Protein AF-A0A5E4QRW9-F1 (afdb_monomer)

Sequence (90 aa):
MSSEVVDLALDIDHLSISKAVSIENAEECNRYITQSNDDSLTIITQNIRSIYKNIDELNVLLSRMKLNIDIIILTECWLCMNRISLRRTV

Structure (mmCIF, N/CA/C/O backbone):
data_AF-A0A5E4QRW9-F1
#
_entry.id   AF-A0A5E4QRW9-F1
#
loop_
_atom_site.group_PDB
_atom_site.id
_atom_site.type_symbol
_atom_site.label_atom_id
_atom_site.label_alt_id
_atom_site.label_comp_id
_atom_site.label_asym_id
_atom_site.label_entity_id
_atom_site.label_seq_id
_atom_site.pdbx_PDB_ins_code
_atom_site.Cartn_x
_atom_site.Cartn_y
_atom_site.Cartn_z
_atom_site.occupancy
_atom_site.B_iso_or_equiv
_atom_site.auth_seq_id
_atom_site.auth_comp_id
_atom_site.auth_asym_id
_atom_site.auth_atom_id
_atom_site.pdbx_PDB_model_num
ATOM 1 N N . MET A 1 1 ? -36.414 5.601 -2.153 1.00 53.06 1 MET A N 1
ATOM 2 C CA . MET A 1 1 ? -35.166 5.952 -2.862 1.00 53.06 1 MET A CA 1
ATOM 3 C C . MET A 1 1 ? -34.364 7.068 -2.188 1.00 53.06 1 MET A C 1
ATOM 5 O O . MET A 1 1 ? -33.206 7.213 -2.534 1.00 53.06 1 MET A O 1
ATOM 9 N N . SER A 1 2 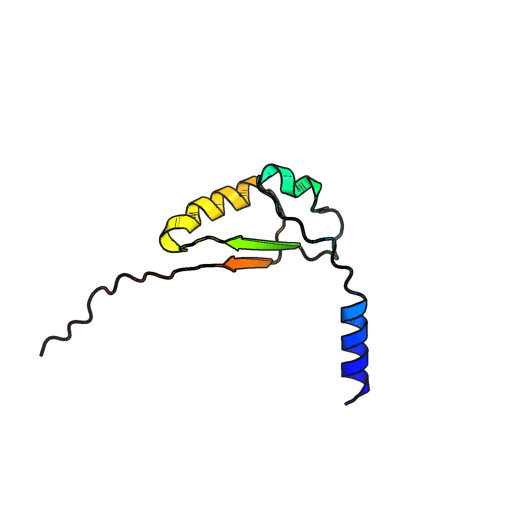? -34.910 7.833 -1.228 1.00 60.81 2 SER A N 1
ATOM 10 C CA . SER A 1 2 ? -34.143 8.856 -0.491 1.0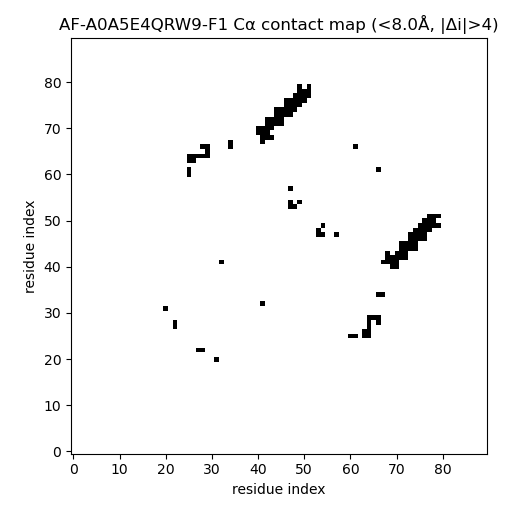0 60.81 2 SER A CA 1
ATOM 11 C C . SER A 1 2 ? -33.599 8.407 0.875 1.00 60.81 2 SER A C 1
ATOM 13 O O . SER A 1 2 ? -32.606 8.972 1.304 1.00 60.81 2 SER A O 1
ATOM 15 N N . SER A 1 3 ? -34.203 7.412 1.545 1.00 63.72 3 SER A N 1
ATOM 16 C CA . SER A 1 3 ? -33.740 6.942 2.871 1.00 63.72 3 SER A CA 1
ATOM 17 C C . SER A 1 3 ? -32.375 6.264 2.791 1.00 63.72 3 SER A C 1
ATOM 19 O O . SER A 1 3 ? -31.449 6.685 3.461 1.00 63.72 3 SER A O 1
ATOM 21 N N . GLU A 1 4 ? -32.213 5.306 1.876 1.00 65.75 4 GLU A N 1
ATOM 22 C CA . GLU A 1 4 ? -31.001 4.476 1.772 1.00 65.75 4 GLU A CA 1
ATOM 23 C C . GLU A 1 4 ? -29.727 5.289 1.490 1.00 65.75 4 GLU A C 1
ATOM 25 O O . GLU A 1 4 ? -28.646 4.927 1.936 1.00 65.75 4 GLU A O 1
ATOM 30 N N . VAL A 1 5 ? -29.844 6.406 0.763 1.00 68.25 5 VAL A N 1
ATOM 31 C CA . VAL A 1 5 ? -28.704 7.293 0.470 1.00 68.25 5 VAL A CA 1
ATOM 32 C C . VAL A 1 5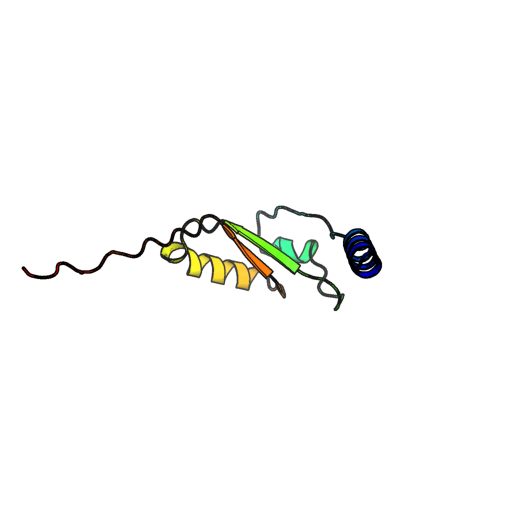 ? -28.326 8.130 1.693 1.00 68.25 5 VAL A C 1
ATOM 34 O O . VAL A 1 5 ? -27.150 8.413 1.903 1.00 68.25 5 VAL A O 1
ATOM 37 N N . VAL A 1 6 ? -29.315 8.524 2.498 1.00 68.50 6 VAL A N 1
ATOM 38 C CA . VAL A 1 6 ? -29.098 9.259 3.751 1.00 68.50 6 VAL A CA 1
ATOM 39 C C . VAL A 1 6 ? -28.511 8.330 4.809 1.00 68.50 6 VAL A C 1
ATOM 41 O O . VAL A 1 6 ? -27.563 8.716 5.482 1.00 68.50 6 VAL A O 1
ATOM 44 N N . ASP A 1 7 ? -29.006 7.096 4.889 1.00 67.62 7 ASP A N 1
ATOM 45 C CA . ASP A 1 7 ? -28.499 6.075 5.804 1.00 67.62 7 ASP A CA 1
ATOM 46 C C . ASP A 1 7 ? -27.031 5.728 5.479 1.00 67.62 7 ASP A C 1
ATOM 48 O O . ASP A 1 7 ? -26.179 5.744 6.363 1.00 67.62 7 ASP A O 1
ATOM 52 N N . LEU A 1 8 ? -26.689 5.563 4.193 1.00 63.84 8 LEU A N 1
ATOM 53 C CA . LEU A 1 8 ? -25.305 5.332 3.759 1.00 63.84 8 LEU A CA 1
ATOM 54 C C . LEU A 1 8 ? -24.376 6.532 4.029 1.00 63.84 8 LEU A C 1
ATOM 56 O O . LEU A 1 8 ? -23.194 6.352 4.316 1.00 63.84 8 LEU A O 1
ATOM 60 N N . ALA A 1 9 ? -24.884 7.762 3.919 1.00 62.75 9 ALA A N 1
ATOM 61 C CA . ALA A 1 9 ? -24.101 8.962 4.212 1.00 62.75 9 ALA A CA 1
ATOM 62 C C . ALA A 1 9 ? -23.768 9.076 5.710 1.00 62.75 9 ALA A C 1
ATOM 64 O O . ALA A 1 9 ? -22.655 9.468 6.056 1.00 62.75 9 ALA A O 1
ATOM 65 N N . LEU A 1 10 ? -24.698 8.684 6.585 1.00 67.81 10 LEU A N 1
ATOM 66 C CA . LEU A 1 10 ? -24.484 8.660 8.033 1.00 67.81 10 LEU A CA 1
ATOM 67 C C . LEU A 1 10 ? -23.449 7.602 8.441 1.00 67.81 10 LEU A C 1
ATOM 69 O O . LEU A 1 10 ? -22.606 7.875 9.293 1.00 67.81 10 LEU A O 1
ATOM 73 N N . ASP A 1 11 ? -23.444 6.435 7.792 1.00 64.31 11 ASP A N 1
ATOM 74 C CA . ASP A 1 11 ? -22.437 5.393 8.035 1.00 64.31 11 ASP A CA 1
ATOM 75 C C . ASP A 1 11 ? -21.014 5.855 7.672 1.00 64.31 11 ASP A C 1
ATOM 77 O O . ASP A 1 11 ? -20.050 5.527 8.367 1.00 64.31 11 ASP A O 1
ATOM 81 N N . ILE A 1 12 ? -20.870 6.665 6.615 1.00 63.72 12 ILE A N 1
ATOM 82 C CA . ILE A 1 12 ? -19.582 7.266 6.230 1.00 63.72 12 ILE A CA 1
ATOM 83 C C . ILE A 1 12 ? -19.117 8.289 7.273 1.00 63.72 12 ILE A C 1
ATOM 85 O O . ILE A 1 12 ? -17.930 8.324 7.596 1.00 63.72 12 ILE A O 1
ATOM 89 N N . ASP A 1 13 ? -20.026 9.085 7.837 1.00 62.66 13 ASP A N 1
ATOM 90 C CA . ASP A 1 13 ? -19.691 10.060 8.884 1.00 62.66 13 ASP A CA 1
ATOM 91 C C . ASP A 1 13 ? -19.278 9.386 10.209 1.00 62.66 13 ASP A C 1
ATOM 93 O O . ASP A 1 13 ? -18.529 9.966 11.001 1.00 62.66 13 ASP A O 1
ATOM 97 N N . HIS A 1 14 ? -19.702 8.140 10.440 1.00 63.34 14 HIS A N 1
ATOM 98 C CA . HIS A 1 14 ? -19.259 7.317 11.568 1.00 63.34 14 HIS A CA 1
ATOM 99 C C . HIS A 1 14 ? -17.931 6.582 11.324 1.00 63.34 14 HIS A C 1
ATOM 101 O O . HIS A 1 14 ? -17.387 5.986 12.261 1.00 63.34 14 HIS A O 1
ATOM 107 N N . LEU A 1 15 ? -17.361 6.656 10.115 1.00 60.59 15 LEU A N 1
ATOM 108 C CA . LEU A 1 15 ? -16.045 6.103 9.813 1.00 60.59 15 LEU A CA 1
ATOM 109 C C . LEU A 1 15 ? -14.960 6.913 10.540 1.00 60.59 15 LEU A C 1
ATOM 111 O O . LEU A 1 15 ? -14.436 7.913 10.044 1.00 60.59 15 LEU A O 1
ATOM 115 N N . SER A 1 16 ? -14.582 6.466 11.736 1.00 60.53 16 SER A N 1
ATOM 116 C CA . SER A 1 16 ? -13.471 7.056 12.474 1.00 60.53 16 SER A CA 1
ATOM 117 C C . SER A 1 16 ? -12.150 6.686 11.797 1.00 60.53 16 SER A C 1
ATOM 119 O O . SER A 1 16 ? -11.580 5.623 12.050 1.00 60.53 16 SER A O 1
ATOM 121 N N . ILE A 1 17 ? -11.647 7.560 10.923 1.00 65.00 17 ILE A N 1
ATOM 122 C CA . ILE 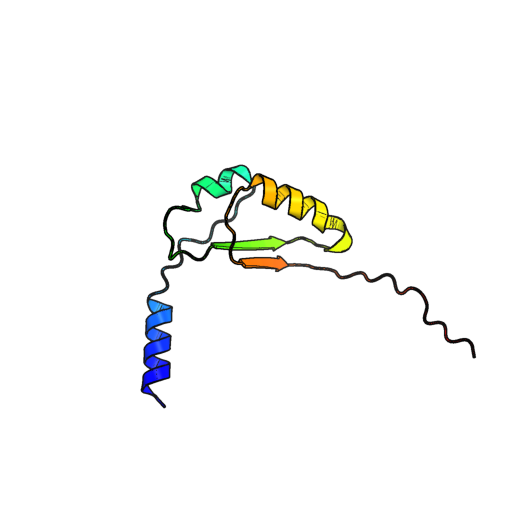A 1 17 ? -10.315 7.398 10.336 1.00 65.00 17 ILE A CA 1
ATOM 123 C C . ILE A 1 17 ? -9.296 7.489 11.471 1.00 65.00 17 ILE A C 1
ATOM 125 O O . ILE A 1 17 ? -9.066 8.554 12.051 1.00 65.00 17 ILE A O 1
ATOM 129 N N . SER A 1 18 ? -8.663 6.360 11.775 1.00 63.72 18 SER A N 1
ATOM 130 C CA . SER A 1 18 ? -7.591 6.259 12.759 1.00 63.72 18 SER A CA 1
ATOM 131 C C . SER A 1 18 ? -6.314 6.880 12.175 1.00 63.72 18 SER A C 1
ATOM 133 O O . SER A 1 18 ? -5.417 6.174 11.756 1.00 63.72 18 SER A O 1
ATOM 135 N N . LYS A 1 19 ? -6.275 8.214 12.049 1.00 72.12 19 LYS A N 1
ATOM 136 C CA . LYS A 1 19 ? -5.100 9.066 11.763 1.00 72.12 19 LYS A CA 1
ATOM 137 C C . LYS A 1 19 ? -4.154 8.604 10.628 1.00 72.12 19 LYS A C 1
ATOM 139 O O . LYS A 1 19 ? -3.368 7.677 10.775 1.00 72.12 19 LYS A O 1
ATOM 144 N N . ALA A 1 20 ? -4.079 9.379 9.544 1.00 80.19 20 ALA A N 1
ATOM 145 C CA . ALA A 1 20 ? -3.040 9.186 8.527 1.00 80.19 20 ALA A CA 1
ATOM 146 C C . ALA A 1 20 ? -1.637 9.512 9.083 1.00 80.19 20 ALA A C 1
ATOM 148 O O . ALA A 1 20 ? -1.427 10.572 9.681 1.00 80.19 20 ALA A O 1
ATOM 149 N N . VAL A 1 21 ? -0.671 8.615 8.866 1.00 84.19 21 VAL A N 1
ATOM 150 C CA . VAL A 1 21 ? 0.727 8.778 9.296 1.00 84.19 21 VAL A CA 1
ATOM 151 C C . VAL A 1 21 ? 1.657 8.416 8.141 1.00 84.19 21 VAL A C 1
ATOM 153 O O . VAL A 1 21 ? 1.485 7.380 7.504 1.00 84.19 21 VAL A O 1
ATOM 156 N N . SER A 1 22 ? 2.648 9.271 7.877 1.00 86.00 22 SER A N 1
ATOM 157 C CA . SER A 1 22 ? 3.759 8.957 6.974 1.00 86.00 22 SER A CA 1
ATOM 158 C C . SER A 1 22 ? 4.888 8.339 7.783 1.00 86.00 22 SER A C 1
ATOM 160 O O . SER A 1 22 ? 5.282 8.896 8.807 1.00 86.00 22 SER A O 1
ATOM 162 N N . ILE A 1 23 ? 5.401 7.201 7.329 1.00 85.19 23 ILE A N 1
ATOM 163 C CA . ILE A 1 23 ? 6.404 6.420 8.049 1.00 85.19 23 ILE A CA 1
ATOM 164 C C . ILE A 1 23 ? 7.606 6.216 7.131 1.00 85.19 23 ILE A C 1
ATOM 166 O O . ILE A 1 23 ? 7.450 5.792 5.989 1.00 85.19 23 ILE A O 1
ATOM 170 N N . GLU A 1 24 ? 8.803 6.518 7.632 1.00 85.88 24 GLU A N 1
ATOM 171 C CA . GLU A 1 24 ? 10.053 6.349 6.879 1.00 85.88 24 GLU A CA 1
ATOM 172 C C . GLU A 1 24 ? 10.664 4.957 7.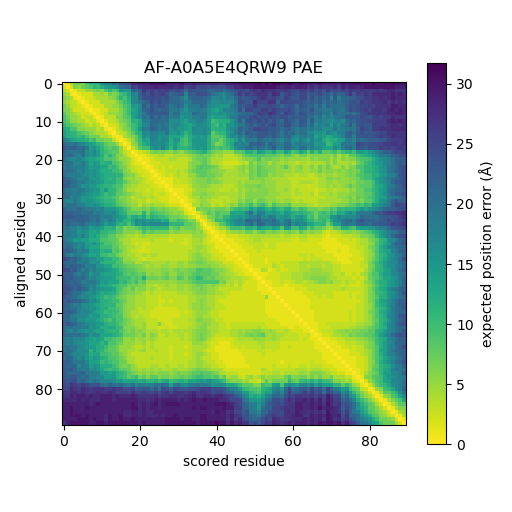068 1.00 85.88 24 GLU A C 1
ATOM 174 O O . GLU A 1 24 ? 11.386 4.475 6.196 1.00 85.88 24 GLU A O 1
ATOM 179 N N . ASN A 1 25 ? 10.365 4.294 8.193 1.00 86.44 25 ASN A N 1
ATOM 180 C CA . ASN A 1 25 ? 10.896 2.976 8.508 1.00 86.44 25 ASN A CA 1
ATOM 181 C C . ASN A 1 25 ? 9.807 1.930 8.810 1.00 86.44 25 ASN A C 1
ATOM 183 O O . ASN A 1 25 ? 8.966 2.112 9.687 1.00 86.44 25 ASN A O 1
ATOM 187 N N . ALA A 1 26 ? 9.892 0.784 8.134 1.00 85.62 26 ALA A N 1
ATOM 188 C CA . ALA A 1 26 ? 8.946 -0.327 8.221 1.00 85.62 26 ALA A CA 1
ATOM 189 C C . ALA A 1 26 ? 8.736 -0.863 9.644 1.00 85.62 26 ALA A C 1
ATOM 191 O O . ALA A 1 26 ? 7.625 -1.261 9.993 1.00 85.62 26 ALA A O 1
ATOM 192 N N . GLU A 1 27 ? 9.782 -0.869 10.478 1.00 85.62 27 GLU A N 1
ATOM 193 C CA . GLU A 1 27 ? 9.673 -1.378 11.851 1.00 85.62 27 GLU A CA 1
ATOM 194 C C . GLU A 1 27 ? 8.795 -0.497 12.753 1.00 85.62 27 GLU A C 1
ATOM 196 O O . GLU A 1 27 ? 8.297 -0.968 13.777 1.00 85.62 27 GLU A O 1
ATOM 201 N N . GLU A 1 28 ? 8.572 0.767 12.385 1.00 87.00 28 GLU A N 1
ATOM 202 C CA . GLU A 1 28 ? 7.760 1.688 13.180 1.00 87.00 28 GLU A CA 1
ATOM 203 C C . GLU A 1 28 ? 6.260 1.547 12.921 1.00 87.00 28 GLU A C 1
ATOM 205 O O . GLU A 1 28 ? 5.467 1.995 13.748 1.00 87.00 28 GLU A O 1
ATOM 210 N N . CYS A 1 29 ? 5.843 0.870 11.845 1.00 85.12 29 CYS A N 1
ATOM 211 C CA . CYS A 1 29 ? 4.426 0.723 11.503 1.00 85.12 29 CYS A CA 1
ATOM 212 C C . CYS A 1 29 ? 3.604 0.065 12.627 1.00 85.12 29 CYS A C 1
ATOM 214 O O . CYS A 1 29 ? 2.487 0.499 12.910 1.00 85.12 29 CYS A O 1
ATOM 216 N N . ASN A 1 30 ? 4.189 -0.899 13.348 1.00 83.38 30 ASN A N 1
ATOM 217 C CA . ASN A 1 30 ? 3.547 -1.570 14.488 1.00 83.38 30 ASN A CA 1
ATOM 218 C C . ASN A 1 30 ? 3.249 -0.640 15.677 1.00 83.38 30 ASN A C 1
ATOM 220 O O . ASN A 1 30 ? 2.468 -1.000 16.551 1.00 83.38 30 ASN A O 1
ATOM 224 N N . ARG A 1 31 ? 3.863 0.549 15.743 1.00 84.44 31 ARG A N 1
ATOM 225 C CA . ARG A 1 31 ? 3.556 1.541 16.787 1.00 84.44 31 ARG A CA 1
ATOM 226 C C . ARG A 1 31 ? 2.262 2.302 16.511 1.00 84.44 31 ARG A C 1
ATOM 228 O O . ARG A 1 31 ? 1.691 2.863 17.441 1.00 84.44 31 ARG A O 1
ATOM 235 N N . TYR A 1 32 ? 1.843 2.362 15.249 1.00 81.31 32 TYR A N 1
ATOM 236 C CA . TYR A 1 32 ? 0.700 3.159 14.807 1.00 81.31 32 TYR A CA 1
ATOM 237 C C . TYR A 1 32 ? -0.511 2.302 14.452 1.00 81.31 32 TYR A C 1
ATOM 239 O O . TYR A 1 32 ? -1.638 2.774 14.570 1.00 81.31 32 TYR A O 1
ATOM 247 N N . ILE A 1 33 ? -0.285 1.055 14.037 1.00 80.31 33 ILE A N 1
ATOM 248 C CA . ILE A 1 33 ? -1.346 0.128 13.651 1.00 80.31 33 ILE A CA 1
ATOM 249 C C . ILE A 1 33 ? -1.557 -0.875 14.782 1.00 80.31 33 ILE A C 1
ATOM 251 O O . ILE A 1 33 ? -0.732 -1.757 15.023 1.00 80.31 33 ILE A O 1
ATOM 255 N N . THR A 1 34 ? -2.678 -0.731 15.483 1.00 73.38 34 THR A N 1
ATOM 256 C CA . THR A 1 34 ? -3.103 -1.657 16.533 1.00 73.38 34 THR A CA 1
ATOM 257 C C . THR A 1 34 ? -3.826 -2.841 15.894 1.00 73.38 34 THR A C 1
ATOM 259 O O . THR A 1 34 ? -4.950 -2.702 15.431 1.00 73.38 34 THR A O 1
ATOM 262 N N . GLN A 1 35 ? -3.206 -4.021 15.888 1.00 68.81 35 GLN A N 1
ATOM 263 C CA . GLN A 1 35 ? -3.771 -5.239 15.276 1.00 68.81 35 GLN A CA 1
ATOM 264 C C . GLN A 1 35 ? -4.892 -5.905 16.100 1.00 68.81 35 GLN A C 1
ATOM 266 O O . GLN A 1 35 ? -5.325 -7.003 15.772 1.00 68.81 35 GLN A O 1
ATOM 271 N N . SER A 1 36 ? -5.313 -5.303 17.214 1.00 63.75 36 SER A N 1
ATOM 272 C CA . SER A 1 36 ? -6.155 -5.956 18.225 1.00 63.75 36 SER A CA 1
ATOM 273 C C . SER A 1 36 ? -7.663 -5.834 17.996 1.00 63.75 36 SER A C 1
ATOM 275 O O . SER A 1 36 ? -8.415 -6.397 18.785 1.00 63.75 36 SER A O 1
ATOM 277 N N . ASN A 1 37 ? -8.110 -5.090 16.980 1.00 62.41 37 ASN A N 1
ATOM 278 C CA . ASN A 1 37 ? -9.533 -4.886 16.705 1.00 62.41 37 ASN A CA 1
ATOM 279 C C . ASN A 1 37 ? -9.908 -5.511 15.356 1.00 62.41 37 ASN A C 1
ATOM 281 O O . ASN A 1 37 ? -9.450 -5.037 14.315 1.00 62.41 37 ASN A O 1
ATOM 285 N N . ASP A 1 38 ? -10.783 -6.520 15.393 1.00 64.56 38 ASP A N 1
ATOM 286 C CA . ASP A 1 38 ? -11.279 -7.251 14.213 1.00 64.56 38 ASP A CA 1
ATOM 287 C C . ASP A 1 38 ? -12.102 -6.372 13.245 1.00 64.56 38 ASP A C 1
ATOM 289 O O . ASP A 1 38 ? -12.277 -6.735 12.086 1.00 64.56 38 ASP A O 1
ATOM 293 N N . ASP A 1 39 ? -12.540 -5.186 13.682 1.00 73.44 39 ASP A N 1
ATOM 294 C CA . ASP A 1 39 ? -13.345 -4.245 12.884 1.00 73.44 39 ASP A CA 1
ATOM 295 C C . ASP A 1 39 ? -12.526 -3.070 12.305 1.00 73.44 39 ASP A C 1
ATOM 297 O O . ASP A 1 39 ? -13.073 -2.011 11.991 1.00 73.44 39 ASP A O 1
ATOM 301 N N . SER A 1 40 ? -11.198 -3.201 12.198 1.00 77.56 40 SER A N 1
ATOM 302 C CA . SER A 1 40 ? -10.335 -2.135 11.666 1.00 77.56 40 SER A CA 1
ATOM 303 C C . SER A 1 40 ? -9.811 -2.444 10.264 1.00 77.56 40 SER A C 1
ATOM 305 O O . SER A 1 40 ? -9.279 -3.517 10.011 1.00 77.56 40 SER A O 1
ATOM 307 N N . LEU A 1 41 ? -9.948 -1.475 9.351 1.00 82.31 41 LEU A N 1
ATOM 308 C CA . LEU A 1 41 ? -9.444 -1.564 7.980 1.00 82.31 41 LEU A CA 1
ATOM 309 C C . LEU A 1 41 ? -8.054 -0.923 7.885 1.00 82.31 41 LEU A C 1
ATOM 311 O O . LEU A 1 41 ? -7.909 0.293 8.037 1.00 82.31 41 LEU A O 1
ATOM 315 N N . THR A 1 42 ? -7.036 -1.723 7.585 1.00 86.56 42 THR A N 1
ATOM 316 C CA . THR A 1 42 ? -5.652 -1.267 7.426 1.00 86.56 42 THR A CA 1
ATOM 317 C C . THR A 1 42 ? -5.336 -0.995 5.958 1.00 86.56 42 THR A C 1
ATOM 319 O O . THR A 1 42 ? -5.272 -1.906 5.130 1.00 86.56 42 THR A O 1
ATOM 322 N N . ILE A 1 43 ? -5.078 0.276 5.639 1.00 88.88 43 ILE A N 1
ATOM 323 C CA . ILE A 1 43 ? -4.730 0.732 4.288 1.00 88.88 43 ILE A CA 1
ATOM 324 C C . ILE A 1 43 ? -3.301 1.274 4.283 1.00 88.88 43 ILE A C 1
ATOM 326 O O . ILE A 1 43 ? -2.977 2.186 5.043 1.00 88.88 43 ILE A O 1
ATOM 330 N N . ILE A 1 44 ? -2.456 0.764 3.385 1.00 90.56 44 ILE A N 1
ATOM 331 C CA . ILE A 1 44 ? -1.106 1.292 3.147 1.00 90.56 44 ILE A CA 1
ATOM 332 C C . ILE A 1 44 ? -1.025 1.877 1.742 1.00 90.56 44 ILE A C 1
ATOM 334 O O . ILE A 1 44 ? -1.522 1.293 0.783 1.00 90.56 44 ILE A O 1
ATOM 338 N N . THR A 1 45 ? -0.368 3.029 1.611 1.00 92.31 45 THR A N 1
ATOM 339 C CA . THR A 1 45 ? -0.054 3.632 0.312 1.00 92.31 45 THR A CA 1
ATOM 340 C C . THR A 1 45 ? 1.453 3.689 0.127 1.00 92.31 45 THR A C 1
ATOM 342 O O . THR A 1 45 ? 2.151 4.243 0.972 1.00 92.31 45 THR A O 1
ATOM 345 N N . GLN A 1 46 ? 1.952 3.148 -0.984 1.00 92.06 46 GLN A N 1
ATOM 346 C CA . GLN A 1 46 ? 3.376 3.134 -1.300 1.00 92.06 46 GLN A CA 1
ATOM 347 C C . GLN A 1 46 ? 3.617 3.548 -2.749 1.00 92.06 46 GLN A C 1
ATOM 349 O O . GLN A 1 46 ? 3.030 3.013 -3.687 1.00 92.06 46 GLN A O 1
ATOM 354 N N . ASN A 1 47 ? 4.548 4.474 -2.938 1.00 91.69 47 ASN A N 1
ATOM 355 C CA . ASN A 1 47 ? 5.074 4.785 -4.256 1.00 91.69 47 ASN A CA 1
ATOM 356 C C . ASN A 1 47 ? 6.180 3.789 -4.605 1.00 91.69 47 ASN A C 1
ATOM 358 O O . ASN A 1 47 ? 7.168 3.692 -3.873 1.00 91.69 47 ASN A O 1
ATOM 362 N N . ILE A 1 48 ? 6.008 3.049 -5.701 1.00 93.00 48 ILE A N 1
ATOM 363 C CA . ILE A 1 48 ? 6.967 2.018 -6.117 1.00 93.00 48 ILE A CA 1
ATOM 364 C C . ILE A 1 48 ? 7.724 2.361 -7.400 1.00 93.00 48 ILE A C 1
ATOM 366 O O . ILE A 1 48 ? 8.631 1.614 -7.748 1.00 93.00 48 ILE A O 1
ATOM 370 N N . ARG A 1 49 ? 7.400 3.473 -8.085 1.00 91.12 49 ARG A N 1
ATOM 371 C CA . ARG A 1 49 ? 8.015 3.995 -9.335 1.00 91.12 49 ARG A CA 1
ATOM 372 C C . ARG A 1 49 ? 8.023 3.073 -10.565 1.00 91.12 49 ARG A C 1
ATOM 374 O O . ARG A 1 49 ? 7.908 3.546 -11.694 1.00 91.12 49 ARG A O 1
ATOM 381 N N . SER A 1 50 ? 8.178 1.764 -10.404 1.00 89.06 50 SER A N 1
ATOM 382 C CA . SER A 1 50 ? 8.041 0.759 -11.450 1.00 89.06 50 SER A CA 1
ATOM 383 C C . SER A 1 50 ? 7.835 -0.619 -10.832 1.00 89.06 50 SER A C 1
ATOM 385 O O . SER A 1 50 ? 8.713 -1.138 -10.146 1.00 89.06 50 SER A O 1
ATOM 387 N N . ILE A 1 51 ? 6.706 -1.260 -11.150 1.00 88.31 51 ILE A N 1
ATOM 388 C CA . ILE A 1 51 ? 6.399 -2.622 -10.682 1.00 88.31 51 ILE A CA 1
ATOM 389 C C . ILE A 1 51 ? 7.533 -3.584 -11.042 1.00 88.31 51 ILE A C 1
ATOM 391 O O . ILE A 1 51 ? 8.071 -4.263 -10.179 1.00 88.31 51 ILE A O 1
ATOM 395 N N . TYR A 1 52 ? 7.961 -3.602 -12.303 1.00 87.25 52 TYR A N 1
ATOM 396 C CA . TYR A 1 52 ? 8.943 -4.584 -12.769 1.00 87.25 52 TYR A CA 1
ATOM 397 C C . TYR A 1 52 ? 10.338 -4.431 -12.160 1.00 87.25 52 TYR A C 1
ATOM 399 O O . TYR A 1 52 ? 11.119 -5.374 -12.222 1.00 87.25 52 TYR A O 1
ATOM 407 N N . LYS A 1 53 ? 10.672 -3.255 -11.619 1.00 86.88 53 LYS A N 1
ATOM 408 C CA . LYS A 1 53 ? 11.987 -3.006 -11.017 1.00 86.88 53 LYS A CA 1
ATOM 409 C C . LYS A 1 53 ? 11.974 -3.130 -9.500 1.00 86.88 53 LYS A C 1
ATOM 411 O O . LYS A 1 53 ? 12.980 -3.536 -8.937 1.00 86.88 53 LYS A O 1
ATOM 416 N N . ASN A 1 54 ? 10.866 -2.771 -8.855 1.00 91.94 54 ASN A N 1
ATOM 417 C CA . ASN A 1 54 ? 10.826 -2.553 -7.410 1.00 91.94 54 ASN A CA 1
ATOM 418 C C . ASN A 1 54 ? 9.845 -3.485 -6.676 1.00 91.94 54 ASN A C 1
ATOM 420 O O . ASN A 1 54 ? 9.650 -3.328 -5.473 1.00 91.94 54 ASN A O 1
ATOM 424 N N . ILE A 1 55 ? 9.230 -4.465 -7.353 1.00 90.88 55 ILE A N 1
ATOM 425 C CA . ILE A 1 55 ? 8.307 -5.404 -6.690 1.00 90.88 55 ILE A CA 1
ATOM 426 C C . ILE A 1 55 ? 9.000 -6.274 -5.633 1.00 90.88 55 ILE A C 1
ATOM 428 O O . ILE A 1 55 ? 8.422 -6.532 -4.581 1.00 90.88 55 ILE A O 1
ATOM 432 N N . ASP A 1 56 ? 10.249 -6.682 -5.864 1.00 93.56 56 ASP A N 1
ATOM 433 C CA . ASP A 1 56 ? 10.997 -7.487 -4.892 1.00 93.56 56 ASP A CA 1
ATOM 434 C C . ASP A 1 56 ? 11.326 -6.675 -3.635 1.00 93.56 56 ASP A C 1
ATOM 436 O O . ASP A 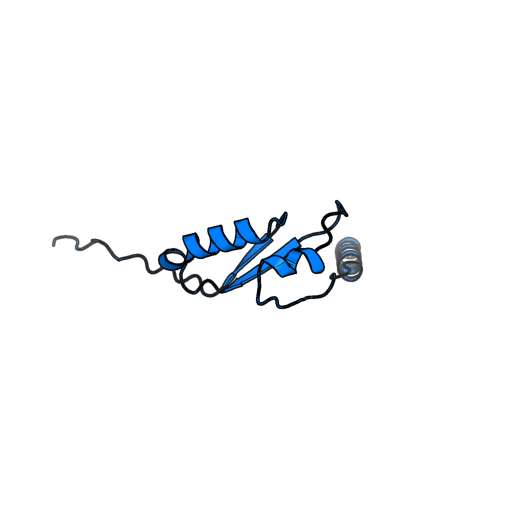1 56 ? 11.158 -7.157 -2.515 1.00 93.56 56 ASP A O 1
ATOM 440 N N . GLU A 1 57 ? 11.715 -5.409 -3.805 1.00 92.62 57 GLU A N 1
ATOM 441 C CA . GLU A 1 57 ? 11.921 -4.475 -2.694 1.00 92.62 57 GLU A CA 1
ATOM 442 C C . GLU A 1 57 ? 10.621 -4.241 -1.912 1.00 92.62 57 GLU A C 1
ATOM 444 O O . GLU A 1 57 ? 10.644 -4.221 -0.680 1.00 92.62 57 GLU A O 1
ATOM 449 N N . LEU A 1 58 ? 9.480 -4.138 -2.607 1.00 92.88 58 LEU A N 1
ATOM 450 C CA . LEU A 1 58 ? 8.166 -4.059 -1.969 1.00 92.88 58 LEU A CA 1
ATOM 451 C C . LEU A 1 58 ? 7.872 -5.318 -1.140 1.00 92.88 58 LEU A C 1
ATOM 453 O O . LEU A 1 58 ? 7.435 -5.198 0.000 1.00 92.88 58 LEU A O 1
ATOM 457 N N . ASN A 1 59 ? 8.146 -6.517 -1.658 1.00 92.38 59 ASN A N 1
ATOM 458 C CA . ASN A 1 59 ? 7.938 -7.763 -0.912 1.00 92.38 59 ASN A CA 1
ATOM 459 C C . ASN A 1 59 ? 8.800 -7.821 0.356 1.00 92.38 59 ASN A C 1
ATOM 461 O O . ASN A 1 59 ? 8.317 -8.207 1.424 1.00 92.38 59 ASN A O 1
ATOM 465 N N . VAL A 1 60 ? 10.060 -7.386 0.265 1.00 93.81 60 VAL A N 1
ATOM 466 C CA . VAL A 1 60 ? 10.941 -7.270 1.433 1.00 93.81 60 VAL A CA 1
ATOM 467 C C . VAL A 1 60 ? 10.359 -6.276 2.441 1.00 93.81 60 VAL A C 1
ATOM 469 O O . VAL A 1 60 ? 10.271 -6.601 3.625 1.00 93.81 60 VAL A O 1
ATOM 472 N N . LEU A 1 61 ? 9.902 -5.105 1.990 1.00 91.94 61 LEU A N 1
ATOM 473 C CA . LEU A 1 61 ? 9.278 -4.091 2.842 1.00 91.94 61 LEU A CA 1
ATOM 474 C C . LEU A 1 61 ? 8.050 -4.644 3.581 1.00 91.94 61 LEU A C 1
ATOM 476 O O . LEU A 1 61 ? 7.979 -4.551 4.807 1.00 91.94 61 LEU A O 1
ATOM 480 N N . LEU A 1 62 ? 7.121 -5.271 2.855 1.00 91.12 62 LEU A N 1
ATOM 481 C CA . LEU A 1 62 ? 5.901 -5.853 3.419 1.00 91.12 62 LEU A CA 1
ATOM 482 C C . LEU A 1 62 ? 6.224 -6.946 4.449 1.00 91.12 62 LEU A C 1
ATOM 484 O O . LEU A 1 62 ? 5.637 -6.971 5.531 1.00 91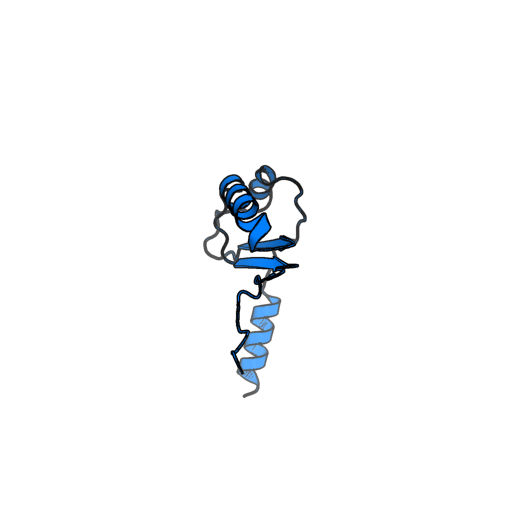.12 62 LEU A O 1
ATOM 488 N N . SER A 1 63 ? 7.218 -7.797 4.168 1.00 91.19 63 SER A N 1
ATOM 489 C CA . SER A 1 63 ? 7.648 -8.836 5.114 1.00 91.19 63 SER A CA 1
ATOM 490 C C . SER A 1 63 ? 8.259 -8.269 6.404 1.00 91.19 63 SER A C 1
ATOM 492 O O . SER A 1 63 ? 8.103 -8.861 7.474 1.00 91.19 63 SER A O 1
ATOM 494 N N . ARG A 1 64 ? 8.919 -7.103 6.332 1.00 91.94 64 ARG A N 1
ATOM 495 C CA . ARG A 1 64 ? 9.507 -6.416 7.495 1.00 91.94 64 ARG A CA 1
ATOM 496 C C . ARG A 1 64 ? 8.462 -5.753 8.385 1.00 91.94 64 ARG A C 1
ATOM 498 O O . ARG A 1 64 ? 8.631 -5.763 9.601 1.00 91.94 64 ARG A O 1
ATOM 505 N N . MET A 1 65 ? 7.389 -5.216 7.803 1.00 89.12 65 MET A N 1
ATOM 506 C CA . MET A 1 65 ? 6.320 -4.552 8.561 1.00 89.12 65 MET A CA 1
ATOM 507 C C . MET A 1 65 ? 5.587 -5.518 9.502 1.00 89.12 65 MET A C 1
ATOM 509 O O . MET A 1 65 ? 5.200 -5.116 10.598 1.00 89.12 65 MET A O 1
ATOM 513 N N . LYS A 1 66 ? 5.439 -6.795 9.109 1.00 85.44 66 LYS A N 1
ATOM 514 C CA . LYS A 1 66 ? 4.698 -7.829 9.864 1.00 85.44 66 LYS A CA 1
ATOM 515 C C . LYS A 1 66 ? 3.265 -7.399 10.217 1.00 85.44 66 LYS A C 1
ATOM 517 O O . LYS A 1 66 ? 2.772 -7.666 11.312 1.00 85.44 66 LYS A O 1
ATOM 522 N N . LEU A 1 67 ? 2.615 -6.719 9.276 1.00 85.25 67 LEU A N 1
ATOM 523 C CA . LEU A 1 67 ? 1.251 -6.226 9.412 1.00 85.25 67 LEU A CA 1
ATOM 524 C C . LEU A 1 67 ? 0.261 -7.083 8.628 1.00 85.25 67 LEU A C 1
ATOM 526 O O . LEU A 1 67 ? 0.566 -7.520 7.520 1.00 85.25 67 LEU A O 1
ATOM 530 N N . ASN A 1 68 ? -0.941 -7.247 9.179 1.00 86.81 68 ASN A N 1
ATOM 531 C CA . ASN A 1 68 ? -2.102 -7.684 8.412 1.00 86.81 68 ASN A CA 1
ATOM 532 C C . ASN A 1 68 ? -2.637 -6.460 7.667 1.00 86.81 68 ASN A C 1
ATOM 534 O O . ASN A 1 68 ? -3.184 -5.550 8.282 1.00 86.81 68 ASN A O 1
ATOM 538 N N . ILE A 1 69 ? -2.369 -6.393 6.365 1.00 88.88 69 ILE A N 1
ATOM 539 C CA . ILE A 1 69 ? -2.758 -5.265 5.518 1.00 88.88 69 ILE A CA 1
ATOM 540 C C . ILE A 1 69 ? -3.939 -5.707 4.664 1.00 88.88 69 ILE A C 1
ATOM 542 O O . ILE A 1 69 ? -3.810 -6.667 3.905 1.00 88.88 69 ILE A O 1
ATOM 546 N N . ASP A 1 70 ? -5.053 -4.987 4.752 1.00 89.00 70 ASP A N 1
ATOM 547 C CA . ASP A 1 70 ? -6.259 -5.295 3.981 1.00 89.00 70 ASP A CA 1
ATOM 548 C C . ASP A 1 70 ? -6.180 -4.717 2.567 1.00 89.00 70 ASP A C 1
ATOM 550 O O . ASP A 1 70 ? -6.573 -5.358 1.592 1.00 89.00 70 ASP A O 1
ATOM 554 N N . ILE A 1 71 ? -5.652 -3.494 2.442 1.00 90.88 71 ILE A N 1
ATOM 555 C CA . ILE A 1 71 ? -5.566 -2.775 1.169 1.00 90.88 71 ILE A CA 1
ATOM 556 C C . ILE A 1 71 ? -4.177 -2.158 1.001 1.00 90.88 71 ILE A C 1
ATOM 558 O O . ILE A 1 71 ? -3.697 -1.408 1.852 1.00 90.88 71 ILE A O 1
ATOM 562 N N . ILE A 1 72 ? -3.555 -2.415 -0.152 1.00 92.88 72 ILE A N 1
ATOM 563 C CA . ILE A 1 72 ? -2.311 -1.764 -0.576 1.00 92.88 72 ILE A CA 1
ATOM 564 C C . ILE A 1 72 ? -2.592 -0.934 -1.828 1.00 92.88 72 ILE A C 1
ATOM 566 O O . ILE A 1 72 ? -2.996 -1.463 -2.863 1.00 92.88 72 ILE A O 1
ATOM 570 N N . ILE A 1 73 ? -2.333 0.368 -1.747 1.00 93.88 73 ILE A N 1
ATOM 571 C CA . ILE A 1 73 ? -2.428 1.305 -2.865 1.00 93.88 73 ILE A CA 1
ATOM 572 C C . ILE A 1 73 ? -1.017 1.596 -3.367 1.00 93.88 73 ILE A C 1
ATOM 574 O O . ILE A 1 73 ? -0.181 2.130 -2.638 1.00 93.88 73 ILE A O 1
ATOM 578 N N . LEU A 1 74 ? -0.752 1.268 -4.629 1.00 94.06 74 LEU A N 1
ATOM 579 C CA . LEU A 1 74 ? 0.550 1.483 -5.252 1.00 94.06 74 LEU A CA 1
ATOM 580 C C . LEU A 1 74 ? 0.494 2.662 -6.225 1.00 94.06 74 LEU A C 1
ATOM 582 O O . LEU A 1 74 ? -0.356 2.702 -7.116 1.00 94.06 74 LEU A O 1
ATOM 586 N N . THR A 1 75 ? 1.415 3.614 -6.086 1.00 92.56 75 THR A N 1
ATOM 587 C CA . THR A 1 75 ? 1.520 4.782 -6.976 1.00 92.56 75 THR A CA 1
ATOM 588 C C . THR A 1 75 ? 2.781 4.728 -7.840 1.00 92.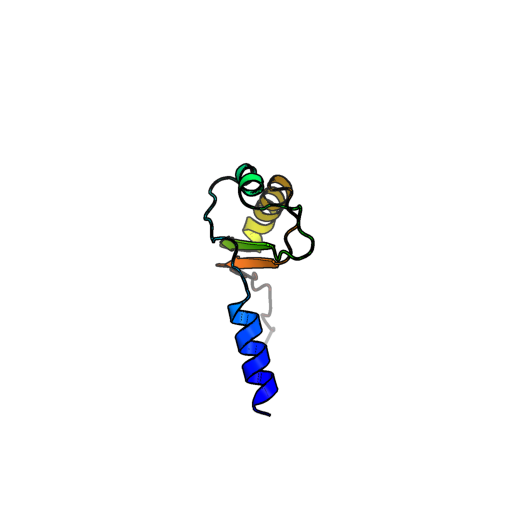56 75 THR A C 1
ATOM 590 O O . THR A 1 75 ? 3.722 3.985 -7.555 1.00 92.56 75 THR A O 1
ATOM 593 N N . GLU A 1 76 ? 2.753 5.465 -8.958 1.00 91.69 76 GLU A N 1
ATOM 594 C CA . GLU A 1 76 ? 3.795 5.462 -9.999 1.00 91.69 76 GLU A CA 1
ATOM 595 C C . GLU A 1 76 ? 4.150 4.046 -10.488 1.00 91.69 76 GLU A C 1
ATOM 597 O O . GLU A 1 76 ? 5.302 3.680 -10.647 1.00 91.69 76 GLU A O 1
ATOM 602 N N . CYS A 1 77 ? 3.147 3.209 -10.749 1.00 89.94 77 CYS A N 1
ATOM 603 C CA . CYS A 1 77 ? 3.338 1.825 -11.181 1.00 89.94 77 CYS A CA 1
ATOM 604 C C . CYS A 1 77 ? 3.721 1.704 -12.666 1.00 89.94 77 CYS A C 1
ATOM 606 O O . CYS A 1 77 ? 2.975 1.122 -13.451 1.00 89.94 77 CYS A O 1
ATOM 608 N N . TRP A 1 78 ? 4.851 2.266 -13.101 1.00 88.12 78 TRP A N 1
ATOM 609 C CA . TRP A 1 78 ? 5.213 2.245 -14.521 1.00 88.12 78 TRP A CA 1
ATOM 610 C C . TRP A 1 78 ? 5.372 0.811 -15.048 1.00 88.12 78 TRP A C 1
ATOM 612 O O . TRP A 1 78 ? 6.324 0.097 -14.712 1.00 88.12 78 TRP A O 1
ATOM 622 N N . LEU A 1 79 ? 4.436 0.417 -15.913 1.00 79.94 79 LEU A N 1
ATOM 623 C CA . LEU A 1 79 ? 4.426 -0.841 -16.649 1.00 79.94 79 LEU A CA 1
ATOM 624 C C . LEU A 1 79 ? 5.229 -0.665 -17.940 1.00 79.94 79 LEU A C 1
ATOM 626 O O . LEU A 1 79 ? 4.671 -0.578 -19.034 1.00 79.94 79 LEU A O 1
ATOM 630 N N . CYS A 1 80 ? 6.552 -0.562 -17.837 1.00 67.31 80 CYS A N 1
ATOM 631 C CA . CYS A 1 80 ? 7.405 -0.561 -19.025 1.00 67.31 80 CYS A CA 1
ATOM 632 C C . CYS A 1 80 ? 7.460 -1.978 -19.608 1.00 67.31 80 CYS A C 1
ATOM 634 O O . CYS A 1 80 ? 8.411 -2.725 -19.399 1.00 67.31 80 CYS A O 1
ATOM 636 N N . MET A 1 81 ? 6.407 -2.353 -20.327 1.00 60.31 81 MET A N 1
ATOM 637 C CA . MET A 1 81 ? 6.354 -3.566 -21.122 1.00 60.31 81 MET A CA 1
ATOM 638 C C . MET A 1 81 ? 7.338 -3.381 -22.277 1.00 60.31 81 MET A C 1
ATOM 640 O O . MET A 1 81 ? 7.134 -2.541 -23.157 1.00 60.31 81 MET A O 1
ATOM 644 N N . ASN A 1 82 ? 8.443 -4.128 -22.258 1.00 57.94 82 ASN A N 1
ATOM 645 C CA . ASN A 1 82 ? 9.324 -4.226 -23.415 1.00 57.94 82 ASN A CA 1
ATOM 646 C C . ASN A 1 82 ? 8.448 -4.658 -24.603 1.00 57.94 82 ASN A C 1
ATOM 648 O O . ASN A 1 82 ? 7.893 -5.758 -24.593 1.00 57.94 82 ASN A O 1
ATOM 652 N N . ARG A 1 83 ? 8.270 -3.782 -25.602 1.00 53.69 83 ARG A N 1
ATOM 653 C CA . ARG A 1 83 ? 7.579 -4.113 -26.856 1.00 53.69 83 ARG A CA 1
ATOM 654 C C . ARG A 1 83 ? 8.429 -5.123 -27.625 1.00 53.69 83 ARG A C 1
ATOM 656 O O . ARG A 1 83 ? 9.152 -4.761 -28.548 1.00 53.69 83 ARG A O 1
ATOM 663 N N . ILE A 1 84 ? 8.358 -6.391 -27.241 1.00 55.66 84 ILE A N 1
ATOM 664 C CA . ILE A 1 84 ? 8.922 -7.486 -28.019 1.00 55.66 84 ILE A CA 1
ATOM 665 C C . ILE A 1 84 ? 7.905 -7.820 -29.120 1.00 55.66 84 ILE A C 1
ATOM 667 O O . ILE A 1 84 ? 6.863 -8.417 -28.881 1.00 55.66 84 ILE A O 1
ATOM 671 N N . SER A 1 85 ? 8.246 -7.373 -30.331 1.00 54.06 85 SER A N 1
ATOM 672 C CA . SER A 1 85 ? 7.995 -8.067 -31.602 1.00 54.06 85 SER A CA 1
ATOM 673 C C . SER A 1 85 ? 6.549 -8.242 -32.085 1.00 54.06 85 SER A C 1
ATOM 675 O O . SER A 1 85 ? 6.032 -9.349 -32.157 1.00 54.06 85 SER A O 1
ATOM 677 N N . LEU A 1 86 ? 5.963 -7.173 -32.629 1.00 55.84 86 LEU A N 1
ATOM 678 C CA . LEU A 1 86 ? 5.026 -7.292 -33.757 1.00 55.84 86 LEU A CA 1
ATOM 679 C C . LEU A 1 86 ? 5.539 -6.464 -34.940 1.00 55.84 86 LEU A C 1
ATOM 681 O O . LEU A 1 86 ? 4.873 -5.558 -35.432 1.00 55.84 86 LEU A O 1
ATOM 685 N N . ARG A 1 87 ? 6.746 -6.781 -35.428 1.00 51.03 87 ARG A N 1
ATOM 686 C CA . ARG A 1 87 ? 7.037 -6.533 -36.843 1.00 51.03 87 ARG A CA 1
ATOM 687 C C . ARG A 1 87 ? 6.344 -7.645 -37.618 1.00 51.03 87 ARG A C 1
ATOM 689 O O . ARG A 1 87 ? 6.904 -8.719 -37.800 1.00 51.03 87 ARG A O 1
ATOM 696 N N . ARG A 1 88 ? 5.088 -7.399 -38.001 1.00 50.41 88 ARG A N 1
ATOM 697 C CA . ARG A 1 88 ? 4.463 -8.139 -39.097 1.00 50.41 88 ARG A CA 1
ATOM 698 C C . ARG A 1 88 ? 5.342 -7.921 -40.322 1.00 50.41 88 ARG A C 1
ATOM 700 O O . ARG A 1 88 ? 5.506 -6.787 -40.765 1.00 50.41 88 ARG A O 1
ATOM 707 N N . THR A 1 89 ? 5.938 -9.006 -40.791 1.00 49.22 89 THR A N 1
ATOM 708 C CA . THR A 1 89 ? 6.476 -9.141 -42.138 1.00 49.22 89 THR A CA 1
ATOM 709 C C . THR A 1 89 ? 5.396 -8.690 -43.120 1.00 49.22 89 THR A C 1
ATOM 711 O O . THR A 1 89 ? 4.271 -9.191 -43.055 1.00 49.22 89 THR A O 1
ATOM 714 N N . VAL A 1 90 ? 5.730 -7.718 -43.965 1.00 57.28 90 VAL A N 1
ATOM 715 C CA . VAL A 1 90 ? 5.015 -7.424 -45.210 1.00 57.28 90 VAL A CA 1
ATOM 716 C C . VAL A 1 90 ? 5.972 -7.769 -46.3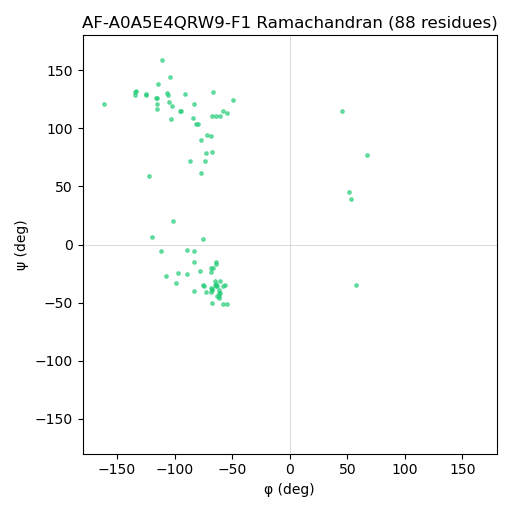34 1.00 57.28 90 VAL A C 1
ATOM 718 O O . VAL A 1 90 ? 7.163 -7.408 -46.181 1.00 57.28 90 VAL A O 1
#

Mean predicted aligned error: 11.7 Å

Radius of gyration: 19.86 Å; Cα contacts (8 Å, |Δi|>4): 70; chains: 1; bounding box: 47×19×63 Å

pLDDT: mean 77.87, std 13.8, range [49.22, 94.06]

Organism: NCBI:txid189913

Foldseek 3Di:
DPPVVVVVVVVVVVPPDQDDDDDPALCCLCVRDDPPDPPDAAEEEDEQLECVPRVVVVVVSVVSNPDDHPYYHYPNHDPPDPPPDPPDDD

Secondary structure (DSSP, 8-state):
--HHHHHHHHHHHT---------S-GGGGGGT--TT-TT---EEEEE-S-HHHHHHHHHHHHHHHT---SEEEEES--------------

Solvent-accessible surface area (backbone atoms only — not comparable to full-atom values): 6049 Å² total; per-residue (Å²): 132,67,61,67,59,52,54,53,50,52,57,57,74,66,59,77,76,84,68,94,76,91,76,94,52,51,77,53,49,61,80,76,53,76,87,85,51,95,89,65,87,40,74,48,78,47,78,52,63,21,51,89,79,34,48,67,60,48,51,53,47,55,65,58,37,74,66,88,69,78,40,80,46,75,39,58,64,45,79,81,70,78,85,79,78,84,78,74,85,126